Protein AF-A0A535GAR5-F1 (afdb_monomer_lite)

Sequence (90 aa):
VRGSSGSYSLTVSNIGPVASSGLVTVTDSLPAGLTPTVASGSGWSCGIAAQTVTCTRSDSLAATASYPVITITVTVAPAASTPVTNTATV

Structure (mmCIF, N/CA/C/O backbone):
data_AF-A0A535GAR5-F1
#
_entry.id   AF-A0A535GAR5-F1
#
loop_
_atom_site.group_PDB
_atom_site.id
_atom_site.type_symbol
_atom_site.label_atom_id
_atom_site.label_alt_id
_atom_site.label_comp_id
_atom_site.label_asym_id
_atom_site.label_entity_id
_atom_site.label_seq_id
_atom_site.pdbx_PDB_ins_code
_atom_site.Cartn_x
_atom_site.Cartn_y
_atom_site.Cartn_z
_atom_site.occupancy
_atom_site.B_iso_or_equiv
_atom_site.auth_seq_id
_atom_site.auth_comp_id
_atom_site.auth_asym_id
_atom_site.auth_atom_id
_atom_site.pdbx_PDB_model_num
ATOM 1 N N . VAL A 1 1 ? -6.183 8.220 25.072 1.00 40.22 1 VAL A N 1
ATOM 2 C CA . VAL A 1 1 ? -7.247 8.843 24.250 1.00 40.22 1 VAL A CA 1
ATOM 3 C C . VAL A 1 1 ? -7.986 7.746 23.496 1.00 40.22 1 VAL A C 1
ATOM 5 O O . VAL A 1 1 ? -7.334 6.843 22.991 1.00 40.22 1 VAL A O 1
ATOM 8 N N . ARG A 1 2 ? -9.324 7.732 23.511 1.00 39.78 2 ARG A N 1
ATOM 9 C CA . ARG A 1 2 ? -10.128 6.811 22.685 1.00 39.78 2 ARG A CA 1
ATOM 10 C C . ARG A 1 2 ? -10.187 7.401 21.271 1.00 39.78 2 ARG A C 1
ATOM 12 O O . ARG A 1 2 ? -10.448 8.592 21.159 1.00 39.78 2 ARG A O 1
ATOM 19 N N . GLY A 1 3 ? -9.920 6.601 20.237 1.00 53.12 3 GLY A N 1
ATOM 20 C CA . GLY A 1 3 ? -9.851 7.077 18.847 1.00 53.12 3 GLY A CA 1
ATOM 21 C C . GLY A 1 3 ? -8.436 7.317 18.310 1.00 53.12 3 GLY A C 1
ATOM 22 O O . GLY A 1 3 ? -8.245 8.243 17.531 1.00 53.12 3 GLY A O 1
ATOM 23 N N . SER A 1 4 ? -7.439 6.519 18.713 1.00 66.50 4 SER A N 1
ATOM 24 C CA . SER A 1 4 ? -6.109 6.589 18.094 1.00 66.50 4 SER A CA 1
ATOM 25 C C . SER A 1 4 ? -6.204 6.177 16.624 1.00 66.50 4 SER A C 1
ATOM 27 O O . SER A 1 4 ? -6.413 5.003 16.306 1.00 66.50 4 SER A O 1
ATOM 29 N N . SER A 1 5 ? -6.088 7.152 15.728 1.00 71.81 5 SER A N 1
ATOM 30 C CA . SER A 1 5 ? -5.843 6.906 14.314 1.00 71.81 5 SER A CA 1
ATOM 31 C C . SER A 1 5 ? -4.408 6.407 14.141 1.00 71.81 5 SER A C 1
ATOM 33 O O . SER A 1 5 ? -3.464 6.991 14.671 1.00 71.81 5 SER A O 1
ATOM 35 N N . GLY A 1 6 ? -4.247 5.293 13.435 1.00 77.69 6 GLY A N 1
ATOM 36 C CA . GLY A 1 6 ? -2.960 4.807 12.955 1.00 77.69 6 GLY A CA 1
ATOM 37 C C . GLY A 1 6 ? -2.781 5.194 11.492 1.00 77.69 6 GLY A C 1
ATOM 38 O O . GLY A 1 6 ? -3.757 5.263 10.746 1.00 77.69 6 GLY A O 1
ATOM 39 N N . SER A 1 7 ? -1.548 5.437 11.068 1.00 80.81 7 SER A N 1
ATOM 40 C CA . SER A 1 7 ? -1.205 5.585 9.655 1.00 80.81 7 SER A CA 1
ATOM 41 C C . SER A 1 7 ? -0.194 4.513 9.260 1.00 80.81 7 SER A C 1
ATOM 43 O O . SER A 1 7 ? 0.837 4.339 9.906 1.00 80.81 7 SER A O 1
ATOM 45 N N . TYR A 1 8 ? -0.503 3.787 8.192 1.00 82.19 8 TYR A N 1
ATOM 46 C CA . TYR A 1 8 ? 0.385 2.834 7.543 1.00 82.19 8 TYR A CA 1
ATOM 47 C C . TYR A 1 8 ? 0.892 3.442 6.243 1.00 82.19 8 TYR A C 1
ATOM 49 O O . TYR A 1 8 ? 0.137 4.063 5.495 1.00 82.19 8 TYR A O 1
ATOM 57 N N . SER A 1 9 ? 2.184 3.280 5.990 1.00 84.06 9 SER A N 1
ATOM 58 C CA . SER A 1 9 ? 2.830 3.699 4.749 1.00 84.06 9 SER A CA 1
ATOM 59 C C . SER A 1 9 ? 3.323 2.456 4.026 1.00 84.06 9 SER A C 1
ATOM 61 O O . SER A 1 9 ? 4.171 1.728 4.537 1.00 84.06 9 SER A O 1
ATOM 63 N N . LEU A 1 10 ? 2.757 2.198 2.851 1.00 84.06 10 LEU A N 1
ATOM 64 C CA . LEU A 1 10 ? 3.136 1.082 1.998 1.00 84.06 10 LEU A CA 1
ATOM 65 C C . LEU A 1 10 ? 3.965 1.623 0.839 1.00 84.06 10 LEU A C 1
ATOM 67 O O . LEU A 1 10 ? 3.502 2.461 0.062 1.00 84.06 10 LEU A O 1
ATOM 71 N N . THR A 1 11 ? 5.187 1.120 0.713 1.00 84.38 11 THR A N 1
ATOM 72 C CA . THR A 1 11 ? 6.074 1.439 -0.406 1.00 84.38 11 THR A CA 1
ATOM 73 C C . THR A 1 11 ? 6.197 0.210 -1.284 1.00 84.38 11 THR A C 1
ATOM 75 O O . THR A 1 11 ? 6.652 -0.836 -0.829 1.00 84.38 11 THR A O 1
ATOM 78 N N . VAL A 1 12 ? 5.802 0.344 -2.548 1.00 82.88 12 VAL A N 1
ATOM 79 C CA . VAL A 1 12 ? 5.941 -0.719 -3.545 1.00 82.88 12 VAL A CA 1
ATOM 80 C C . VAL A 1 12 ? 7.191 -0.452 -4.368 1.00 82.88 12 VAL A C 1
ATOM 82 O O . VAL A 1 12 ? 7.289 0.582 -5.030 1.00 82.88 12 VAL A O 1
ATOM 85 N N . SER A 1 13 ? 8.136 -1.382 -4.334 1.00 82.25 13 SER A N 1
ATOM 86 C CA . SER A 1 13 ? 9.407 -1.302 -5.051 1.00 82.25 13 SER A CA 1
ATOM 87 C C . SER A 1 13 ? 9.550 -2.452 -6.041 1.00 82.25 13 SER A C 1
ATOM 89 O O . SER A 1 13 ? 9.266 -3.607 -5.72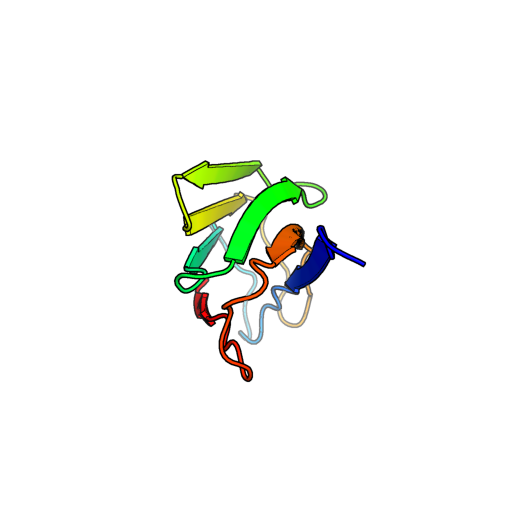8 1.00 82.25 13 SER A O 1
ATOM 91 N N . ASN A 1 14 ? 10.002 -2.136 -7.256 1.00 81.00 14 ASN A N 1
ATOM 92 C CA . ASN A 1 14 ? 10.301 -3.145 -8.261 1.00 81.00 14 ASN A CA 1
ATOM 93 C C . ASN A 1 14 ? 11.732 -3.655 -8.051 1.00 81.00 14 ASN A C 1
ATOM 95 O O . ASN A 1 14 ? 12.700 -3.019 -8.464 1.00 81.00 14 ASN A O 1
ATOM 99 N N . ILE A 1 15 ? 11.858 -4.815 -7.407 1.00 77.94 15 ILE A N 1
ATOM 100 C CA . ILE A 1 15 ? 13.143 -5.506 -7.204 1.00 77.94 15 ILE A CA 1
ATOM 101 C C . ILE A 1 15 ? 13.575 -6.350 -8.417 1.00 77.94 15 ILE A C 1
ATOM 103 O O . ILE A 1 15 ? 14.623 -6.991 -8.379 1.00 77.94 15 ILE A O 1
ATOM 107 N N . GLY A 1 16 ? 12.768 -6.390 -9.480 1.00 73.62 16 GLY A N 1
ATOM 108 C CA . GLY A 1 16 ? 13.065 -7.130 -10.699 1.00 73.62 16 GLY A CA 1
ATOM 109 C C . GLY A 1 16 ? 14.101 -6.426 -11.587 1.00 73.62 16 GLY A C 1
ATOM 110 O O . GLY A 1 16 ? 14.254 -5.204 -11.525 1.00 73.62 16 GLY A O 1
ATOM 111 N N . PRO A 1 17 ? 14.792 -7.178 -12.466 1.00 68.88 17 PRO A N 1
ATOM 112 C CA . PRO A 1 17 ? 15.766 -6.618 -13.407 1.00 68.88 17 PRO A CA 1
ATOM 113 C C . PRO A 1 17 ? 15.112 -5.879 -14.586 1.00 68.88 17 PRO A C 1
ATOM 115 O O . PRO A 1 17 ? 15.801 -5.216 -15.357 1.00 68.88 17 PRO A O 1
ATOM 118 N N . VAL A 1 18 ? 13.791 -5.999 -14.746 1.00 75.44 18 VAL A N 1
ATOM 119 C CA . VAL A 1 18 ? 13.010 -5.405 -15.838 1.00 75.44 18 VAL A CA 1
ATOM 120 C C . VAL A 1 18 ? 11.934 -4.479 -15.287 1.00 75.44 18 VAL A C 1
ATOM 122 O O . VAL A 1 18 ? 11.489 -4.631 -14.148 1.00 75.44 18 VAL A O 1
ATOM 125 N N . ALA A 1 19 ? 11.510 -3.514 -16.102 1.00 76.50 19 ALA A N 1
ATOM 126 C CA . ALA A 1 19 ? 10.390 -2.658 -15.743 1.00 76.50 19 ALA A CA 1
ATOM 127 C C . ALA A 1 19 ? 9.110 -3.491 -15.568 1.00 76.50 19 ALA A C 1
ATOM 129 O O . ALA A 1 19 ? 8.859 -4.417 -16.346 1.00 76.50 19 ALA A O 1
ATOM 130 N N . SER A 1 20 ? 8.293 -3.157 -14.568 1.00 75.56 20 SER A N 1
ATOM 131 C CA . SER A 1 20 ? 6.952 -3.723 -14.469 1.00 75.56 20 SER A CA 1
ATOM 132 C C . SER A 1 20 ? 6.142 -3.264 -15.681 1.00 75.56 20 SER A C 1
ATOM 134 O O . SER A 1 20 ? 6.228 -2.112 -16.113 1.00 75.56 20 SER A O 1
ATOM 136 N N . SER A 1 21 ? 5.371 -4.179 -16.259 1.00 69.19 21 SER A N 1
ATOM 137 C CA . SER A 1 21 ? 4.433 -3.870 -17.334 1.00 69.19 21 SER A CA 1
ATOM 138 C C . SER A 1 21 ? 3.091 -4.507 -16.995 1.00 69.19 21 SER A C 1
ATOM 140 O O . SER A 1 21 ? 3.037 -5.677 -16.624 1.00 69.19 21 SER A O 1
ATOM 142 N N . GLY A 1 22 ? 2.019 -3.717 -17.061 1.00 76.88 22 GLY A N 1
ATOM 143 C CA . GLY A 1 22 ? 0.668 -4.155 -16.709 1.00 76.88 22 GLY A CA 1
ATOM 144 C C . GLY A 1 22 ? 0.119 -3.533 -15.424 1.00 76.88 22 GLY A C 1
ATOM 145 O O . GLY A 1 22 ? 0.662 -2.572 -14.882 1.00 76.88 22 GLY A O 1
ATOM 146 N N . LEU A 1 23 ? -1.017 -4.070 -14.976 1.00 81.25 23 LEU A N 1
ATOM 147 C CA . LEU A 1 23 ? -1.734 -3.611 -13.790 1.00 81.25 23 LEU A CA 1
ATOM 148 C C . LEU A 1 23 ? -1.085 -4.180 -12.521 1.00 81.25 23 LEU A C 1
ATOM 150 O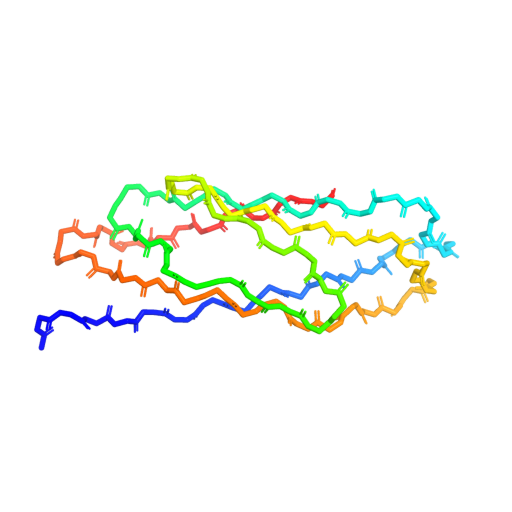 O . LEU A 1 23 ? -1.145 -5.380 -12.272 1.00 81.25 23 LEU A O 1
ATOM 154 N N . VAL A 1 24 ? -0.510 -3.307 -11.704 1.00 84.38 24 VAL A N 1
ATOM 155 C CA . VAL A 1 24 ? -0.032 -3.594 -10.352 1.00 84.38 24 VAL A CA 1
ATOM 156 C C . VAL A 1 24 ? -1.209 -3.505 -9.388 1.00 84.38 24 VAL A C 1
ATOM 158 O O . VAL A 1 24 ? -1.900 -2.484 -9.345 1.00 84.38 24 VAL A O 1
ATOM 161 N N . THR A 1 25 ? -1.442 -4.564 -8.614 1.00 85.88 25 THR A N 1
ATOM 162 C CA . THR A 1 25 ? -2.562 -4.642 -7.670 1.00 85.88 25 THR A CA 1
ATOM 163 C C . THR A 1 25 ? -2.035 -4.913 -6.275 1.00 85.88 25 THR A C 1
ATOM 165 O O . THR A 1 25 ? -1.679 -6.031 -5.935 1.00 85.88 25 THR A O 1
ATOM 168 N N . VAL A 1 26 ? -2.026 -3.877 -5.448 1.00 86.19 26 VAL A N 1
ATOM 169 C CA . VAL A 1 26 ? -1.661 -3.979 -4.042 1.00 86.19 26 VAL A CA 1
ATOM 170 C C . VAL A 1 26 ? -2.896 -4.355 -3.246 1.00 86.19 26 VAL A C 1
ATOM 172 O O . VAL A 1 26 ? -3.862 -3.594 -3.213 1.00 86.19 26 VAL A O 1
ATOM 175 N N . THR A 1 27 ? -2.864 -5.500 -2.580 1.00 86.12 27 THR A N 1
ATOM 176 C CA . THR A 1 27 ? -3.923 -5.924 -1.662 1.00 86.12 27 THR A CA 1
ATOM 177 C C . THR A 1 27 ? -3.358 -6.020 -0.256 1.00 86.12 27 THR A C 1
ATOM 179 O O . THR A 1 27 ? -2.391 -6.743 -0.018 1.00 86.12 27 THR A O 1
ATOM 182 N N . ASP A 1 28 ? -3.975 -5.293 0.665 1.00 84.94 28 ASP A N 1
ATOM 183 C CA . ASP A 1 28 ? -3.630 -5.232 2.079 1.00 84.94 28 ASP A CA 1
ATOM 184 C C . ASP A 1 28 ? -4.850 -5.655 2.901 1.00 84.94 28 ASP A C 1
ATOM 186 O O . ASP A 1 28 ? -5.912 -5.030 2.846 1.00 84.94 28 ASP A O 1
ATOM 190 N N . SER A 1 29 ? -4.715 -6.756 3.635 1.00 83.19 29 SER A N 1
ATOM 191 C CA . SER A 1 29 ? -5.745 -7.240 4.550 1.00 83.19 29 SER A CA 1
ATOM 192 C C . SER A 1 29 ? -5.402 -6.840 5.980 1.00 83.19 29 SER A C 1
ATOM 194 O O . SER A 1 29 ? -4.494 -7.413 6.592 1.00 83.19 29 SER A O 1
ATOM 196 N N . LEU A 1 30 ? -6.168 -5.906 6.540 1.00 80.38 30 LEU A N 1
ATOM 197 C CA . LEU A 1 30 ? -6.000 -5.500 7.923 1.00 80.38 30 LEU A CA 1
ATOM 198 C C . LEU A 1 30 ? -6.715 -6.492 8.854 1.00 80.38 30 LEU A C 1
ATOM 200 O O . LEU A 1 30 ? -7.848 -6.896 8.580 1.00 80.38 30 LEU A O 1
ATOM 204 N N . PRO A 1 31 ? -6.088 -6.900 9.968 1.00 79.38 31 PRO A N 1
ATOM 205 C CA . PRO A 1 31 ? -6.725 -7.801 10.916 1.00 79.38 31 PRO A CA 1
ATOM 206 C C . PRO A 1 31 ? -7.807 -7.096 11.742 1.00 79.38 31 PRO A C 1
ATOM 208 O O . PRO A 1 31 ? -7.858 -5.867 11.863 1.00 79.38 31 PRO A O 1
ATOM 211 N N . ALA A 1 32 ? -8.664 -7.909 12.361 1.00 73.44 32 ALA A N 1
ATOM 212 C CA . ALA A 1 32 ? -9.737 -7.434 13.222 1.00 73.44 32 ALA A CA 1
ATOM 213 C C . ALA A 1 32 ? -9.189 -6.550 14.359 1.00 73.44 32 ALA A C 1
ATOM 215 O O . ALA A 1 32 ? -8.256 -6.920 15.070 1.00 73.44 32 ALA A O 1
ATOM 216 N N . GLY A 1 33 ? -9.783 -5.369 14.526 1.00 74.88 33 GLY A N 1
ATOM 217 C CA . GLY A 1 33 ? -9.312 -4.339 15.457 1.00 74.88 33 GLY A CA 1
ATOM 218 C C . GLY A 1 33 ? -8.681 -3.129 14.768 1.00 74.88 33 GLY A C 1
ATOM 219 O O . GLY A 1 33 ? -8.563 -2.082 15.403 1.00 74.88 33 GLY A O 1
ATOM 220 N N . LEU A 1 34 ? -8.362 -3.226 13.474 1.00 81.38 34 LEU A N 1
ATOM 221 C CA . LEU A 1 34 ? -8.059 -2.079 12.623 1.00 81.38 34 LEU A CA 1
ATOM 222 C C . LEU A 1 34 ? -9.198 -1.842 11.640 1.00 81.38 34 LEU A C 1
ATOM 224 O O . LEU A 1 34 ? -9.639 -2.757 10.951 1.00 81.38 34 LEU A O 1
ATOM 228 N N . THR A 1 35 ? -9.664 -0.600 11.561 1.00 84.88 35 THR A N 1
ATOM 229 C CA . THR A 1 35 ? -10.651 -0.205 10.553 1.00 84.88 35 THR A CA 1
ATOM 230 C C . THR A 1 35 ? -10.004 0.795 9.603 1.00 84.88 35 THR A C 1
ATOM 232 O O . THR A 1 35 ? -9.744 1.923 10.025 1.00 84.88 35 THR A O 1
ATOM 235 N N . PRO A 1 36 ? -9.695 0.423 8.350 1.00 86.88 36 PRO A N 1
ATOM 236 C CA . PRO A 1 36 ? -9.200 1.379 7.368 1.00 86.88 36 PRO A CA 1
ATOM 237 C C . PRO A 1 36 ? -10.279 2.426 7.072 1.00 86.88 36 PRO A C 1
ATOM 239 O O . PRO A 1 36 ? -11.421 2.092 6.769 1.00 86.88 36 PRO A O 1
ATOM 242 N N . THR A 1 37 ? -9.924 3.703 7.193 1.00 86.12 37 THR A N 1
ATOM 243 C CA . THR A 1 37 ? -10.831 4.837 6.955 1.00 86.12 37 THR A CA 1
ATOM 244 C C . THR A 1 37 ? -10.497 5.574 5.672 1.00 86.12 37 THR A C 1
ATOM 246 O O . THR A 1 37 ? -11.398 6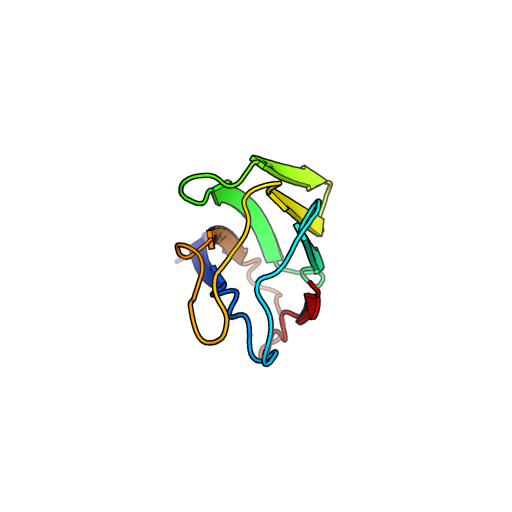.040 4.980 1.00 86.12 37 THR A O 1
ATOM 249 N N . VAL A 1 38 ? -9.210 5.674 5.342 1.00 86.12 38 VAL A N 1
ATOM 250 C CA . VAL A 1 38 ? -8.740 6.327 4.123 1.00 86.12 38 VAL A CA 1
ATOM 251 C C . VAL A 1 38 ? -7.553 5.561 3.566 1.00 86.12 38 VAL A C 1
ATOM 253 O O . VAL A 1 38 ? -6.697 5.107 4.317 1.00 86.12 38 VAL A O 1
ATOM 256 N N . ALA A 1 39 ? -7.49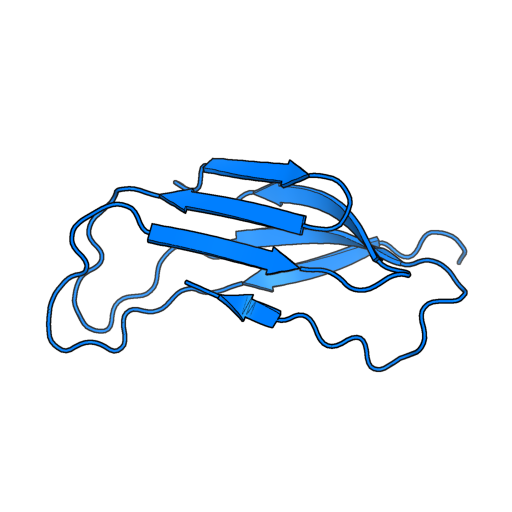1 5.434 2.250 1.00 89.38 39 ALA A N 1
ATOM 257 C CA . ALA A 1 39 ? -6.351 4.879 1.549 1.00 89.38 39 ALA A CA 1
ATOM 258 C C . ALA A 1 39 ? -6.133 5.727 0.307 1.00 89.38 39 ALA A C 1
ATOM 260 O O . ALA A 1 39 ? -7.045 5.910 -0.498 1.00 89.38 39 ALA A O 1
ATOM 261 N N . SER A 1 40 ? -4.940 6.290 0.178 1.00 88.06 40 SER A N 1
ATOM 262 C CA . SER A 1 40 ? -4.610 7.163 -0.941 1.00 88.06 40 SER A CA 1
ATOM 263 C C . SER A 1 40 ? -3.123 7.105 -1.237 1.00 88.06 40 SER A C 1
ATOM 265 O O . SER A 1 40 ? -2.302 7.126 -0.321 1.00 88.06 40 SER A O 1
ATOM 267 N N . GLY A 1 41 ? -2.778 7.096 -2.518 1.00 86.75 41 GLY A N 1
ATOM 268 C CA . GLY A 1 41 ? -1.407 7.206 -2.992 1.00 86.75 41 GLY A CA 1
ATOM 269 C C . GLY A 1 41 ? -1.376 7.971 -4.308 1.00 86.75 41 GLY A C 1
ATOM 270 O O . GLY A 1 41 ? -2.330 7.931 -5.085 1.00 86.75 41 GLY A O 1
ATOM 271 N N . SER A 1 42 ? -0.284 8.685 -4.574 1.00 87.19 42 SER A N 1
ATOM 272 C CA . SER A 1 42 ? -0.162 9.457 -5.815 1.00 87.19 42 SER A CA 1
ATOM 273 C C . SER A 1 42 ? -0.094 8.523 -7.028 1.00 87.19 42 SER A C 1
ATOM 275 O O . SER A 1 42 ? 0.824 7.704 -7.133 1.00 87.19 42 SER A O 1
ATOM 277 N N . GLY A 1 43 ? -1.073 8.622 -7.931 1.00 85.12 43 GLY A N 1
ATOM 278 C CA . GLY A 1 43 ? -1.226 7.715 -9.076 1.00 85.12 43 GLY A CA 1
ATOM 279 C C . GLY A 1 43 ? -1.747 6.318 -8.715 1.00 85.12 43 GLY A C 1
ATOM 280 O O . GLY A 1 43 ? -1.672 5.418 -9.544 1.00 85.12 43 GLY A O 1
ATOM 281 N N . TRP A 1 44 ? -2.250 6.121 -7.494 1.00 89.81 44 TRP A N 1
ATOM 282 C CA . TRP A 1 44 ? -2.883 4.878 -7.060 1.00 89.81 44 TRP A CA 1
ATOM 283 C C . TRP A 1 44 ? -4.399 5.043 -6.991 1.00 89.81 44 TRP A C 1
ATOM 285 O O . TRP A 1 44 ? -4.898 6.006 -6.409 1.00 89.81 44 TRP A O 1
ATOM 295 N N . SER A 1 45 ? -5.131 4.075 -7.536 1.00 90.94 45 SER A N 1
ATOM 296 C CA . SER A 1 45 ? -6.577 3.969 -7.362 1.00 90.94 45 SER A CA 1
ATOM 297 C C . SER A 1 45 ? -6.869 3.005 -6.218 1.00 90.94 45 SER A C 1
ATOM 299 O O . SER A 1 45 ? -6.787 1.788 -6.389 1.00 90.94 45 SER A O 1
ATOM 301 N N . CYS A 1 46 ? -7.139 3.554 -5.034 1.00 91.00 46 CYS A N 1
ATOM 302 C CA . CYS A 1 46 ? -7.370 2.786 -3.814 1.00 91.00 46 CYS A CA 1
ATOM 303 C C . CYS A 1 46 ? -8.861 2.676 -3.483 1.00 91.00 46 CYS A C 1
ATOM 305 O O . CYS A 1 46 ? -9.569 3.678 -3.415 1.00 91.00 46 CYS A O 1
ATOM 307 N N . GLY A 1 47 ? -9.318 1.454 -3.226 1.00 90.88 47 GLY A N 1
ATOM 308 C CA . GLY A 1 47 ? -10.633 1.129 -2.692 1.00 90.88 47 GLY A CA 1
ATOM 309 C C . GLY A 1 47 ? -10.509 0.419 -1.348 1.00 90.88 47 GLY A C 1
ATOM 310 O O . GLY A 1 47 ? -9.601 -0.383 -1.136 1.00 90.88 47 GLY A O 1
ATOM 311 N N . ILE A 1 48 ? -11.429 0.716 -0.434 1.00 89.00 48 ILE A N 1
ATOM 312 C CA . ILE A 1 48 ? -11.519 0.054 0.868 1.00 89.00 48 ILE A CA 1
ATOM 313 C C . ILE A 1 48 ? -12.791 -0.787 0.876 1.00 89.00 48 ILE A C 1
ATOM 315 O O . ILE A 1 48 ? -13.888 -0.259 0.701 1.00 89.00 48 ILE A O 1
ATOM 319 N N . ALA A 1 49 ? -12.643 -2.089 1.097 1.00 87.12 49 ALA A N 1
ATOM 320 C CA . ALA A 1 49 ? -13.740 -3.031 1.243 1.00 87.12 49 ALA A CA 1
ATOM 321 C C . ALA A 1 49 ? -13.634 -3.711 2.613 1.00 87.12 49 ALA A C 1
ATOM 323 O O . ALA A 1 49 ? -12.790 -4.578 2.829 1.00 87.12 49 ALA A O 1
ATOM 324 N N . ALA A 1 50 ? -14.494 -3.309 3.551 1.00 84.50 50 ALA A N 1
ATOM 325 C CA . ALA A 1 50 ? -14.461 -3.769 4.941 1.00 84.50 50 ALA A CA 1
ATOM 326 C C . ALA A 1 50 ? -13.092 -3.532 5.618 1.00 84.50 50 ALA A C 1
ATOM 328 O O . ALA A 1 50 ? -12.793 -2.398 5.980 1.00 84.50 50 ALA A O 1
ATOM 329 N N . GLN A 1 51 ? -12.277 -4.575 5.811 1.00 83.88 51 GLN A N 1
ATOM 330 C CA . GLN A 1 51 ? -10.911 -4.466 6.350 1.00 83.88 51 GLN A CA 1
ATOM 331 C C . GLN A 1 51 ? -9.818 -4.660 5.287 1.00 83.88 51 GLN A C 1
ATOM 333 O O . GLN A 1 51 ? -8.636 -4.661 5.614 1.00 83.88 51 GLN A O 1
ATOM 338 N N . THR A 1 52 ? -10.186 -4.820 4.019 1.00 86.44 52 THR A N 1
ATOM 339 C CA . THR A 1 52 ? -9.236 -5.007 2.923 1.00 86.44 52 THR A CA 1
ATOM 340 C C . THR A 1 52 ? -9.089 -3.710 2.143 1.00 86.44 52 THR A C 1
ATOM 342 O O . THR A 1 52 ? -10.065 -3.160 1.631 1.00 86.44 52 THR A O 1
ATOM 345 N N . VAL A 1 53 ? -7.862 -3.219 2.035 1.00 90.06 53 VAL A N 1
ATOM 346 C CA . VAL A 1 53 ? -7.497 -2.095 1.178 1.00 90.06 53 VAL A CA 1
ATOM 347 C C . VAL A 1 53 ? -6.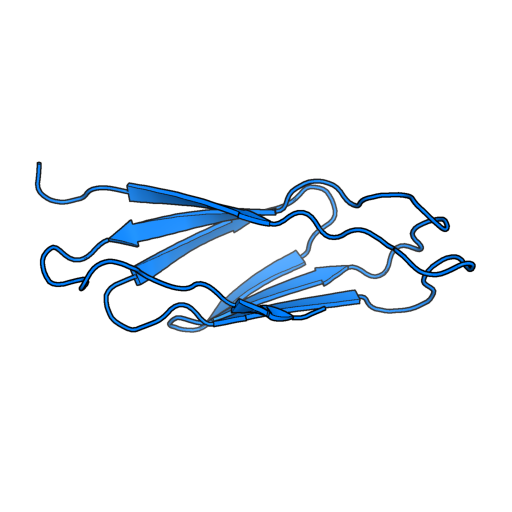915 -2.657 -0.108 1.00 90.06 53 VAL A C 1
ATOM 349 O O . VAL A 1 53 ? -5.986 -3.455 -0.088 1.00 90.06 53 VAL A O 1
ATOM 352 N N . THR A 1 54 ? -7.479 -2.261 -1.241 1.00 90.94 54 THR A N 1
ATOM 353 C CA . THR A 1 54 ? -6.998 -2.659 -2.566 1.00 90.94 54 THR A CA 1
ATOM 354 C C . THR A 1 54 ? -6.602 -1.411 -3.334 1.00 90.94 54 THR A C 1
ATOM 356 O O . THR A 1 54 ? -7.448 -0.563 -3.599 1.00 90.94 54 THR A O 1
ATOM 359 N N . CYS A 1 55 ? -5.332 -1.280 -3.695 1.00 90.75 55 CYS A N 1
ATOM 360 C CA . CYS A 1 55 ? -4.815 -0.177 -4.493 1.00 90.75 55 CYS A CA 1
ATOM 361 C C . CYS A 1 55 ? -4.293 -0.703 -5.824 1.00 90.75 55 CYS A C 1
ATOM 363 O O . CYS A 1 55 ? -3.405 -1.544 -5.862 1.00 90.75 55 CYS A O 1
ATOM 365 N N . THR A 1 56 ? -4.820 -0.187 -6.927 1.00 89.88 56 THR A N 1
ATOM 366 C CA . THR A 1 56 ? -4.413 -0.590 -8.277 1.00 89.88 56 THR A CA 1
ATOM 367 C C . THR A 1 56 ? -3.731 0.550 -9.010 1.00 89.88 56 THR A C 1
ATOM 369 O O . THR A 1 56 ? -4.032 1.728 -8.789 1.00 89.88 56 THR A O 1
ATOM 372 N N . ARG A 1 57 ? -2.790 0.197 -9.883 1.00 88.44 57 ARG A N 1
ATOM 373 C CA . ARG A 1 57 ? -2.056 1.138 -10.725 1.00 88.44 57 ARG A CA 1
ATOM 374 C C . ARG A 1 57 ? -1.580 0.454 -11.997 1.00 88.44 57 ARG A C 1
ATOM 376 O O . ARG A 1 57 ? -1.105 -0.667 -11.942 1.00 88.44 57 ARG A O 1
ATOM 383 N N . SER A 1 58 ? -1.679 1.120 -13.140 1.00 81.94 58 SER A N 1
ATOM 384 C CA . SER A 1 58 ? -1.323 0.552 -14.453 1.00 81.94 58 SER A CA 1
ATOM 385 C C . SER A 1 58 ? -0.032 1.111 -15.059 1.00 81.94 58 SER A C 1
ATOM 387 O O . SER A 1 58 ? 0.295 0.795 -16.200 1.00 81.94 58 SER A O 1
ATOM 389 N N . ASP A 1 59 ? 0.681 1.973 -14.335 1.00 83.00 59 ASP A N 1
ATOM 390 C CA . ASP A 1 59 ? 1.908 2.599 -14.832 1.00 83.00 59 ASP A CA 1
ATOM 391 C C . ASP A 1 59 ? 3.092 1.633 -14.764 1.00 83.00 59 ASP A C 1
ATOM 393 O O . ASP A 1 59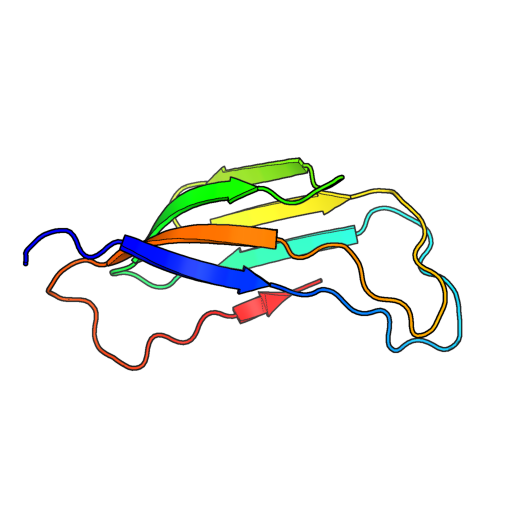 ? 3.254 0.917 -13.777 1.00 83.00 59 ASP A O 1
ATOM 397 N N . SER A 1 60 ? 3.981 1.675 -15.754 1.00 79.56 60 SER A N 1
ATOM 398 C CA . SER A 1 60 ? 5.242 0.931 -15.713 1.00 79.56 60 SER A CA 1
ATOM 399 C C . SER A 1 60 ? 6.220 1.543 -14.708 1.00 79.56 60 SER A C 1
ATOM 401 O O . SER A 1 60 ? 6.472 2.749 -14.750 1.00 79.56 60 SER A O 1
ATOM 403 N N . LEU A 1 61 ? 6.832 0.721 -13.857 1.00 81.44 61 LEU A N 1
ATOM 404 C CA . LEU A 1 61 ? 7.901 1.129 -12.944 1.00 81.44 61 LEU A CA 1
ATOM 405 C C . LEU A 1 61 ? 9.219 0.533 -13.406 1.00 81.44 61 LEU A C 1
ATOM 407 O O . LEU A 1 61 ? 9.344 -0.686 -13.528 1.00 81.44 61 LEU A O 1
ATOM 411 N N . ALA A 1 62 ? 10.207 1.395 -13.641 1.00 81.25 62 ALA A N 1
ATOM 412 C CA . ALA A 1 62 ? 11.549 0.972 -14.016 1.00 81.25 62 ALA A CA 1
ATOM 413 C C . ALA A 1 62 ? 12.128 -0.037 -13.008 1.00 81.25 62 ALA A C 1
ATOM 415 O O . ALA A 1 62 ? 11.767 -0.045 -11.828 1.00 81.25 62 ALA A O 1
ATOM 416 N N . ALA A 1 63 ? 13.042 -0.886 -13.476 1.00 77.38 63 ALA A N 1
ATOM 417 C CA . ALA A 1 63 ? 13.793 -1.780 -12.602 1.00 77.38 63 ALA A CA 1
ATOM 418 C C . ALA A 1 63 ? 14.469 -0.972 -11.484 1.00 77.38 63 ALA A C 1
ATOM 420 O O . ALA A 1 63 ? 14.998 0.110 -11.747 1.00 77.38 63 ALA A O 1
ATOM 421 N N . THR A 1 64 ? 14.453 -1.479 -10.250 1.00 79.25 64 THR A N 1
ATOM 422 C CA . THR A 1 64 ? 15.011 -0.834 -9.041 1.00 79.25 64 THR A CA 1
ATOM 423 C C . THR A 1 64 ? 14.358 0.484 -8.606 1.00 79.25 64 THR A C 1
ATOM 425 O O . THR A 1 64 ? 14.802 1.091 -7.632 1.00 79.25 64 THR A O 1
ATOM 428 N N . ALA A 1 65 ? 13.296 0.931 -9.280 1.00 84.56 65 ALA A N 1
ATOM 429 C CA . ALA A 1 65 ? 12.535 2.099 -8.855 1.00 84.56 65 ALA A CA 1
ATOM 430 C C . ALA A 1 65 ? 11.452 1.725 -7.827 1.00 84.56 65 ALA A C 1
ATOM 432 O O . ALA A 1 65 ? 11.105 0.554 -7.649 1.00 84.56 65 ALA A O 1
ATOM 433 N N . SER A 1 66 ? 10.899 2.744 -7.169 1.00 83.75 66 SER A N 1
ATOM 434 C CA . SER A 1 66 ? 9.793 2.615 -6.216 1.00 83.75 66 SER A CA 1
ATOM 435 C C . SER A 1 66 ? 8.634 3.507 -6.634 1.00 83.75 66 SER A C 1
ATOM 437 O O . SER A 1 66 ? 8.843 4.647 -7.054 1.00 83.75 66 SER A O 1
ATOM 439 N N . TYR A 1 67 ? 7.408 3.008 -6.502 1.00 85.38 67 TYR A N 1
ATOM 440 C CA . TYR A 1 67 ? 6.220 3.839 -6.648 1.00 85.38 67 TYR A CA 1
ATOM 441 C C . TYR A 1 67 ? 6.101 4.827 -5.471 1.00 85.38 67 TYR A C 1
ATOM 443 O O . TYR A 1 67 ? 6.649 4.585 -4.390 1.00 85.38 67 TYR A O 1
ATOM 451 N N . PRO A 1 68 ? 5.340 5.923 -5.647 1.00 84.75 68 PRO A N 1
ATOM 452 C CA . PRO A 1 68 ? 4.907 6.780 -4.552 1.00 84.75 68 PRO A CA 1
ATOM 453 C C . PRO A 1 68 ? 4.255 5.977 -3.426 1.00 84.75 68 PRO A C 1
ATOM 455 O O . PRO A 1 68 ? 3.500 5.034 -3.689 1.00 84.75 68 PRO A O 1
ATOM 458 N N . VAL A 1 69 ? 4.523 6.400 -2.189 1.00 86.31 69 VAL A N 1
ATOM 459 C CA . VAL A 1 69 ? 3.986 5.766 -0.984 1.00 86.31 69 VAL A CA 1
ATOM 460 C C . VAL A 1 69 ? 2.457 5.811 -0.984 1.00 86.31 69 VAL A C 1
ATOM 462 O O . VAL A 1 69 ? 1.843 6.827 -1.327 1.00 86.31 69 VAL A O 1
ATOM 465 N N . ILE A 1 70 ? 1.849 4.696 -0.598 1.00 88.62 70 ILE A N 1
ATOM 466 C CA . ILE A 1 70 ? 0.422 4.601 -0.316 1.00 88.62 70 ILE A CA 1
ATOM 467 C C . ILE A 1 70 ? 0.254 4.837 1.180 1.00 88.62 70 ILE A C 1
ATOM 469 O O . ILE A 1 70 ? 0.815 4.108 1.998 1.00 88.62 70 ILE A O 1
ATOM 473 N N . THR A 1 71 ? -0.528 5.847 1.538 1.00 87.75 71 THR A N 1
ATOM 474 C CA . THR A 1 71 ? -0.860 6.143 2.929 1.00 87.75 71 THR A CA 1
ATOM 475 C C . THR A 1 71 ? -2.237 5.582 3.235 1.00 87.75 71 THR A C 1
ATOM 477 O O . THR A 1 71 ? -3.232 5.989 2.630 1.00 87.75 71 THR A O 1
ATOM 480 N N . ILE A 1 72 ? -2.297 4.666 4.195 1.00 87.00 72 ILE A N 1
ATOM 481 C CA . ILE A 1 72 ? -3.533 4.076 4.700 1.00 87.00 72 ILE A CA 1
ATOM 482 C C . ILE A 1 72 ? -3.751 4.595 6.115 1.00 87.00 72 ILE A C 1
ATOM 484 O O . ILE A 1 72 ? -2.966 4.329 7.020 1.00 87.00 72 ILE A O 1
ATOM 488 N N . THR A 1 73 ? -4.822 5.350 6.317 1.00 86.50 73 THR A N 1
ATOM 489 C CA . THR A 1 73 ? -5.270 5.758 7.648 1.00 86.50 73 THR A CA 1
ATOM 490 C C . THR A 1 73 ? -6.249 4.727 8.172 1.00 86.50 73 THR A C 1
ATOM 492 O O . THR A 1 73 ? -7.177 4.319 7.474 1.00 86.50 73 THR A O 1
ATOM 495 N N . VAL A 1 74 ? -6.044 4.316 9.415 1.00 85.94 74 VAL A N 1
ATOM 496 C CA . VAL A 1 74 ? -6.878 3.345 10.112 1.00 85.94 74 VAL A CA 1
ATOM 497 C C . VAL A 1 74 ? -7.308 3.907 11.453 1.00 85.94 74 VAL A C 1
ATOM 499 O O . VAL A 1 74 ? -6.618 4.731 12.050 1.00 85.94 74 VAL A O 1
ATOM 502 N N . THR A 1 75 ? -8.419 3.426 11.981 1.00 83.69 75 THR A N 1
ATOM 503 C CA . THR A 1 75 ? -8.788 3.617 13.380 1.00 83.69 75 THR A CA 1
ATOM 504 C C . THR A 1 75 ? -8.513 2.331 14.147 1.00 83.69 75 THR A C 1
ATOM 506 O O . THR A 1 75 ? -8.934 1.242 13.749 1.00 83.69 75 THR A O 1
ATOM 509 N N . VAL A 1 76 ? -7.754 2.455 15.238 1.00 76.56 76 VAL A N 1
ATOM 510 C CA . VAL A 1 76 ? -7.393 1.325 16.097 1.00 76.56 76 VAL A CA 1
ATOM 511 C C . VAL A 1 76 ? -8.457 1.183 17.180 1.00 76.56 76 VAL A C 1
ATOM 513 O O . VAL A 1 76 ? -8.678 2.097 17.982 1.00 76.56 76 VAL A O 1
ATOM 516 N N . ALA A 1 77 ? -9.128 0.035 17.217 1.00 72.38 77 ALA A N 1
ATOM 517 C CA . ALA A 1 77 ? -10.030 -0.294 18.306 1.00 72.38 77 ALA A CA 1
ATOM 518 C C . ALA A 1 77 ? -9.219 -0.519 19.598 1.00 72.38 77 ALA A C 1
ATOM 520 O O . ALA A 1 77 ? -8.152 -1.127 19.555 1.00 72.38 77 ALA A O 1
ATOM 521 N N . PRO A 1 78 ? -9.721 -0.107 20.776 1.00 59.91 78 PRO A N 1
ATOM 522 C CA . PRO A 1 78 ? -9.007 -0.269 22.048 1.00 59.91 78 PRO A CA 1
ATOM 523 C C . PRO A 1 78 ? -8.763 -1.735 22.457 1.00 59.91 78 PRO A C 1
ATOM 525 O O . PRO A 1 78 ? -8.012 -1.975 23.394 1.00 59.91 78 PRO A O 1
ATOM 528 N N . ALA A 1 79 ? -9.382 -2.698 21.765 1.00 58.78 79 ALA A N 1
ATOM 529 C CA . ALA A 1 79 ? -9.176 -4.138 21.935 1.00 58.78 79 ALA A CA 1
ATOM 530 C C . ALA A 1 79 ? -8.210 -4.752 20.898 1.00 58.78 79 ALA A C 1
ATOM 532 O O . ALA A 1 79 ? -8.052 -5.973 20.863 1.00 58.78 79 ALA A O 1
ATOM 533 N N . ALA A 1 80 ? -7.592 -3.945 20.026 1.00 57.94 80 ALA A N 1
ATOM 534 C CA . ALA A 1 80 ? -6.622 -4.446 19.061 1.00 57.94 80 ALA A CA 1
ATOM 535 C C . ALA A 1 80 ? -5.397 -4.989 19.810 1.00 57.94 80 ALA A C 1
ATOM 537 O O . ALA A 1 80 ? -4.685 -4.255 20.496 1.00 57.94 80 ALA A O 1
ATOM 538 N N . SER A 1 81 ? -5.184 -6.297 19.698 1.00 49.56 81 SER A N 1
ATOM 539 C CA . SER A 1 81 ? -4.051 -6.973 20.319 1.00 49.56 81 SER A CA 1
ATOM 540 C C . SER A 1 81 ? -2.785 -6.645 19.526 1.00 49.56 81 SER A C 1
ATOM 542 O O . SER A 1 81 ? -2.703 -6.920 18.333 1.00 49.56 81 SER A O 1
ATOM 544 N N . THR A 1 82 ? -1.808 -6.016 20.174 1.00 55.81 82 THR A N 1
ATOM 545 C CA . THR A 1 82 ? -0.487 -5.733 19.598 1.00 55.81 82 THR A CA 1
ATOM 546 C C . THR A 1 82 ? 0.427 -6.954 19.762 1.00 55.81 82 THR A C 1
ATOM 548 O O . THR A 1 82 ? 0.456 -7.501 20.867 1.00 55.81 82 THR A O 1
ATOM 551 N N . PRO A 1 83 ? 1.224 -7.360 18.755 1.00 53.41 83 PRO A N 1
ATOM 552 C CA . PRO A 1 83 ? 1.512 -6.662 17.504 1.00 53.41 83 PRO A CA 1
ATOM 553 C C . PRO A 1 83 ? 0.478 -6.951 16.412 1.00 53.41 83 PRO A C 1
ATOM 555 O O . PRO A 1 83 ? 0.092 -8.092 16.176 1.00 53.41 83 PRO A O 1
ATOM 558 N N . VAL A 1 84 ? 0.064 -5.898 15.712 1.00 61.22 84 VAL A N 1
ATOM 559 C CA . VAL A 1 84 ? -0.785 -6.031 14.532 1.00 61.22 84 VAL A CA 1
ATOM 560 C C . VAL A 1 84 ? 0.111 -6.155 13.300 1.00 61.22 84 VAL A C 1
ATOM 562 O O . VAL A 1 84 ? 0.751 -5.181 12.905 1.00 61.22 84 VAL A O 1
ATOM 565 N N . THR A 1 85 ? 0.166 -7.344 12.700 1.00 60.97 85 THR A N 1
ATOM 566 C CA . THR A 1 85 ? 0.892 -7.571 11.445 1.00 60.97 85 THR A CA 1
ATOM 567 C C . THR A 1 85 ? -0.017 -7.237 10.268 1.00 60.97 85 THR A C 1
ATOM 569 O O . THR A 1 85 ? -1.012 -7.916 10.030 1.00 60.97 85 THR A O 1
ATOM 572 N N . ASN A 1 86 ? 0.324 -6.182 9.534 1.00 56.97 86 ASN A N 1
ATOM 573 C CA . ASN A 1 86 ? -0.269 -5.874 8.239 1.00 56.97 86 ASN A CA 1
ATOM 574 C C . ASN A 1 86 ? 0.521 -6.634 7.157 1.00 56.97 86 ASN A C 1
ATOM 576 O O . ASN A 1 86 ? 1.753 -6.625 7.180 1.00 56.97 86 ASN A O 1
ATOM 580 N N . THR A 1 87 ? -0.180 -7.319 6.253 1.00 64.00 87 THR A N 1
ATOM 581 C CA . THR A 1 87 ? 0.430 -8.003 5.108 1.00 64.00 87 THR A CA 1
ATOM 582 C C . THR A 1 87 ? -0.107 -7.391 3.823 1.00 64.00 87 THR A C 1
ATOM 584 O O . THR A 1 87 ? -1.284 -7.556 3.504 1.00 64.00 87 THR A O 1
ATOM 587 N N . ALA A 1 88 ? 0.775 -6.725 3.079 1.00 61.81 88 ALA A N 1
ATOM 588 C CA . ALA A 1 88 ? 0.495 -6.221 1.744 1.00 61.81 88 ALA A CA 1
ATOM 589 C C . ALA A 1 88 ? 1.117 -7.143 0.690 1.00 61.81 88 ALA A C 1
ATOM 591 O O . ALA A 1 88 ? 2.266 -7.568 0.817 1.00 61.81 88 ALA A O 1
ATOM 592 N N . THR A 1 89 ? 0.355 -7.438 -0.357 1.00 71.62 89 THR A N 1
ATOM 593 C CA . THR A 1 89 ? 0.768 -8.255 -1.508 1.00 71.62 89 THR A CA 1
ATOM 594 C C . THR A 1 89 ? 0.630 -7.433 -2.784 1.00 71.62 89 THR A C 1
ATOM 596 O O . THR A 1 89 ? -0.276 -6.608 -2.850 1.00 71.62 89 THR A O 1
ATOM 599 N N . VAL A 1 90 ? 1.545 -7.608 -3.745 1.00 66.19 90 VAL A N 1
ATOM 600 C CA . VAL A 1 90 ? 1.649 -6.841 -5.005 1.00 66.19 90 VAL A CA 1
ATOM 601 C C . VAL A 1 90 ? 1.568 -7.780 -6.197 1.00 66.19 90 VAL A C 1
ATOM 603 O O . VAL A 1 90 ? 2.169 -8.873 -6.085 1.00 66.19 90 VAL A O 1
#

Secondary structure (DSSP, 8-state):
----EEEEEE--B--SSS---S-EEEEEEPPTTEEEEEEEETTBEEEEETTEEEEEE-----TT-BPPPEEEEEEEPTT-PSP---EEE-

pLDDT: mean 78.28, std 11.69, range [39.78, 91.0]

Foldseek 3Di:
DAWDKDKDKDKAWAQDQAKDAAKDKKKKAWDPQKFWDDKDWDQWDWDDDGRIIITMHGDIDGHGDIGTIIMTIITGHPPDDPPTDMDMDD

Radius of gyration: 14.2 Å; chains: 1; bounding box: 30×18×42 Å